Protein AF-A0AAN0LW61-F1 (afdb_monomer)

pLDDT: mean 82.2, std 14.5, range [37.75, 96.75]

Sequence (101 aa):
MLKGKDRTGIIAPTLLGLMGVEHRDIINDYQQSYINIKDRFQTMDPELNHRYMNLMKSEPEAIEQFPHAIHDRYGSFVSYLSTVGVDVTVQDQIVKKFTSK

Radius of gyration: 15.9 Å; Cα contacts (8 Å, |Δi|>4): 54; chains: 1; bounding box: 41×30×38 Å

Structure (mmCIF, N/CA/C/O backbone):
data_AF-A0AAN0LW61-F1
#
_entry.id   AF-A0AAN0LW61-F1
#
loop_
_atom_site.group_PDB
_atom_site.id
_atom_site.type_symbol
_atom_site.label_atom_id
_atom_site.label_alt_id
_atom_site.label_comp_id
_atom_site.label_asym_id
_atom_site.label_entity_id
_atom_site.label_seq_id
_atom_site.pdbx_PDB_ins_code
_atom_site.Cartn_x
_atom_site.Cartn_y
_atom_site.Cartn_z
_atom_site.occupancy
_atom_site.B_iso_or_equiv
_atom_site.auth_seq_id
_atom_site.auth_comp_id
_atom_site.auth_asym_id
_atom_site.auth_atom_id
_atom_site.pdbx_PDB_model_num
ATOM 1 N N . MET A 1 1 ? 13.391 -16.363 -10.976 1.00 41.16 1 MET A N 1
ATOM 2 C CA . MET A 1 1 ? 12.368 -15.539 -10.295 1.00 41.16 1 MET A CA 1
ATOM 3 C C . MET A 1 1 ? 12.930 -15.062 -8.964 1.00 41.16 1 MET A C 1
ATOM 5 O O . MET A 1 1 ? 13.215 -15.895 -8.111 1.00 41.16 1 MET A O 1
ATOM 9 N N . LEU A 1 2 ? 13.149 -13.756 -8.788 1.00 37.75 2 LEU A N 1
ATOM 10 C CA . LEU A 1 2 ? 13.518 -13.192 -7.485 1.00 37.75 2 LEU A CA 1
ATOM 11 C C . LEU A 1 2 ? 12.327 -13.379 -6.527 1.00 37.75 2 LEU A C 1
ATOM 13 O O . LEU A 1 2 ? 11.323 -12.677 -6.633 1.00 37.75 2 LEU A O 1
ATOM 17 N N . LYS A 1 3 ? 12.421 -14.376 -5.633 1.00 40.25 3 LYS A N 1
ATOM 18 C CA . LYS A 1 3 ? 11.443 -14.717 -4.582 1.00 40.25 3 LYS A CA 1
ATOM 19 C C . LYS A 1 3 ? 11.277 -13.530 -3.616 1.00 40.25 3 LYS A C 1
ATOM 21 O O . LYS A 1 3 ? 11.837 -13.529 -2.532 1.00 40.25 3 LYS A O 1
ATOM 26 N N . GLY A 1 4 ? 10.508 -12.518 -3.993 1.00 44.41 4 GLY A N 1
ATOM 27 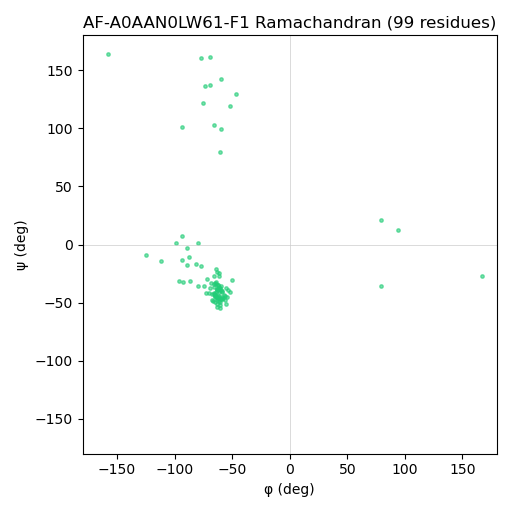C CA . GLY A 1 4 ? 10.277 -11.344 -3.145 1.00 44.41 4 GLY A CA 1
ATOM 28 C C . GLY A 1 4 ? 9.633 -10.172 -3.872 1.00 44.41 4 GLY A C 1
ATOM 29 O O . GLY A 1 4 ? 8.884 -9.433 -3.254 1.00 44.41 4 GLY A O 1
ATOM 30 N N . LYS A 1 5 ? 9.830 -10.036 -5.188 1.00 56.88 5 LYS A N 1
ATOM 31 C CA . LYS A 1 5 ? 9.389 -8.841 -5.922 1.00 56.88 5 LYS A CA 1
ATOM 32 C C . LYS A 1 5 ? 7.868 -8.637 -5.911 1.00 56.88 5 LYS A C 1
ATOM 34 O O . LYS A 1 5 ? 7.407 -7.588 -5.485 1.00 56.88 5 LYS A O 1
ATOM 39 N N . ASP A 1 6 ? 7.094 -9.661 -6.263 1.00 57.22 6 ASP A N 1
ATOM 40 C CA . ASP A 1 6 ? 5.631 -9.525 -6.374 1.00 57.22 6 ASP A CA 1
ATOM 41 C C . ASP A 1 6 ? 4.898 -9.634 -5.020 1.00 57.22 6 ASP A C 1
ATOM 43 O O . ASP A 1 6 ? 3.760 -9.205 -4.895 1.00 57.22 6 ASP A O 1
ATOM 47 N N . ARG A 1 7 ? 5.555 -10.161 -3.972 1.00 53.31 7 ARG A N 1
ATOM 48 C CA . ARG A 1 7 ? 4.978 -10.270 -2.611 1.00 53.31 7 ARG A CA 1
ATOM 49 C C . ARG A 1 7 ? 5.373 -9.113 -1.689 1.00 53.31 7 ARG A C 1
ATOM 51 O O . ARG A 1 7 ? 4.583 -8.730 -0.837 1.00 53.31 7 ARG A O 1
ATOM 58 N N . THR A 1 8 ? 6.565 -8.542 -1.866 1.00 58.91 8 THR A N 1
ATOM 59 C CA . THR A 1 8 ? 7.020 -7.348 -1.132 1.00 58.91 8 THR A CA 1
ATOM 60 C C . THR A 1 8 ? 6.573 -6.064 -1.835 1.00 58.91 8 THR A C 1
ATOM 62 O O . THR A 1 8 ? 6.273 -5.078 -1.167 1.00 58.91 8 THR A O 1
ATOM 65 N N . GLY A 1 9 ? 6.456 -6.076 -3.169 1.00 68.56 9 GLY A N 1
ATOM 66 C CA . GLY A 1 9 ? 6.062 -4.910 -3.967 1.00 68.56 9 GLY A CA 1
ATOM 67 C C . GLY A 1 9 ? 4.644 -4.398 -3.704 1.00 68.56 9 GLY A C 1
ATOM 68 O O . GLY A 1 9 ? 4.385 -3.229 -3.949 1.00 68.56 9 GLY A O 1
ATOM 69 N N . ILE A 1 10 ? 3.751 -5.229 -3.155 1.00 80.94 10 ILE A N 1
ATOM 70 C CA . ILE A 1 10 ? 2.379 -4.828 -2.804 1.00 80.94 10 ILE A CA 1
ATOM 71 C C . ILE A 1 10 ? 2.253 -4.230 -1.397 1.00 80.94 10 ILE A C 1
ATOM 73 O O . ILE A 1 10 ? 1.208 -3.673 -1.068 1.00 80.94 10 ILE A O 1
ATOM 77 N N . ILE A 1 11 ? 3.293 -4.318 -0.556 1.00 87.38 11 ILE A N 1
ATOM 78 C CA . ILE A 1 11 ? 3.223 -3.840 0.834 1.00 87.38 11 ILE A CA 1
ATOM 79 C C . ILE A 1 11 ? 3.072 -2.317 0.869 1.00 87.38 11 ILE A C 1
ATOM 81 O O . ILE A 1 11 ? 2.173 -1.817 1.535 1.00 87.38 11 ILE A O 1
ATOM 85 N N . ALA A 1 12 ? 3.906 -1.584 0.125 1.00 87.69 12 ALA A N 1
ATOM 86 C CA . ALA A 1 12 ? 3.807 -0.125 0.047 1.00 87.69 12 ALA A CA 1
ATOM 87 C C . ALA A 1 12 ? 2.442 0.339 -0.516 1.00 87.69 12 ALA A C 1
ATOM 89 O O . ALA A 1 12 ? 1.768 1.103 0.174 1.00 87.69 12 ALA A O 1
ATOM 90 N N . PRO A 1 13 ? 1.952 -0.195 -1.654 1.00 89.50 13 PRO A N 1
ATOM 91 C CA . PRO A 1 13 ? 0.587 0.039 -2.132 1.00 89.50 13 PRO A CA 1
ATOM 92 C C . PRO A 1 13 ? -0.505 -0.248 -1.098 1.00 89.50 13 PRO A C 1
ATOM 94 O O . PRO A 1 13 ? -1.450 0.523 -0.972 1.00 89.50 13 PRO A O 1
ATOM 97 N N . THR A 1 14 ? -0.368 -1.330 -0.327 1.00 92.44 14 THR A N 1
ATOM 98 C CA . THR A 1 14 ? -1.331 -1.696 0.724 1.00 92.44 14 THR A CA 1
ATOM 99 C C . THR A 1 14 ? -1.348 -0.667 1.851 1.00 92.44 14 THR A C 1
ATOM 101 O O . THR A 1 14 ? -2.419 -0.296 2.322 1.00 92.44 14 THR A O 1
ATOM 104 N N . LEU A 1 15 ? -0.178 -0.179 2.274 1.00 93.12 15 LEU A N 1
ATOM 105 C CA . LEU A 1 15 ? -0.073 0.861 3.300 1.00 93.12 15 LEU A CA 1
ATOM 106 C C . LEU A 1 15 ? -0.628 2.202 2.806 1.00 93.12 15 LEU A C 1
ATOM 108 O O . LEU A 1 15 ? -1.358 2.860 3.541 1.00 93.12 15 LEU A O 1
ATOM 112 N N . LEU A 1 16 ? -0.328 2.593 1.564 1.00 93.12 16 LEU A N 1
ATOM 113 C CA . LEU A 1 16 ? -0.880 3.802 0.947 1.00 93.12 16 LEU A CA 1
ATOM 114 C C . LEU A 1 16 ? -2.409 3.724 0.839 1.00 93.12 16 LEU A C 1
ATOM 116 O O . LEU A 1 16 ? -3.104 4.652 1.248 1.00 93.12 16 LEU A O 1
ATOM 120 N N . GLY A 1 17 ? -2.936 2.589 0.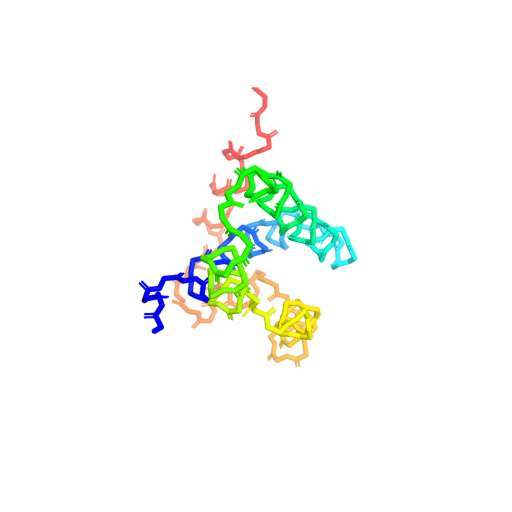376 1.00 93.69 17 GLY A N 1
ATOM 121 C CA . GLY A 1 17 ? -4.375 2.343 0.317 1.00 93.69 17 GLY A CA 1
ATOM 122 C C . GLY A 1 17 ? -5.038 2.361 1.696 1.00 93.69 17 GLY A C 1
ATOM 123 O O . GLY A 1 17 ? -6.133 2.898 1.843 1.00 93.69 17 GLY A O 1
ATOM 124 N N . LEU A 1 18 ? -4.360 1.852 2.731 1.00 94.81 18 LEU A N 1
ATOM 125 C CA . LEU A 1 18 ? -4.829 1.942 4.117 1.00 94.81 18 LEU A CA 1
ATOM 126 C C . LEU A 1 18 ? -4.901 3.394 4.623 1.00 94.81 18 LEU A C 1
ATOM 128 O O . LEU A 1 18 ? -5.791 3.730 5.398 1.00 94.81 18 LEU A O 1
ATOM 132 N N . MET A 1 19 ? -3.995 4.262 4.172 1.00 94.31 19 MET A N 1
ATOM 133 C CA . MET A 1 19 ? -4.004 5.696 4.491 1.00 94.31 19 MET A CA 1
ATOM 134 C C . MET A 1 19 ? -5.007 6.503 3.647 1.00 94.31 19 MET A C 1
ATOM 136 O O . MET A 1 19 ? -5.090 7.718 3.811 1.00 94.31 19 MET A O 1
ATOM 140 N N . GLY A 1 20 ? -5.768 5.854 2.760 1.00 92.12 20 GLY A N 1
ATOM 141 C CA . GLY A 1 20 ? -6.762 6.508 1.907 1.00 92.12 20 GLY A CA 1
ATOM 142 C C . GLY A 1 20 ? -6.174 7.222 0.689 1.00 92.12 20 GLY A C 1
ATOM 143 O O . GLY A 1 20 ? -6.811 8.123 0.152 1.00 92.12 20 GLY A O 1
ATOM 144 N N . VAL A 1 21 ? -4.965 6.854 0.257 1.00 94.12 21 VAL A N 1
ATOM 145 C CA . VAL A 1 21 ? -4.365 7.394 -0.970 1.00 94.12 21 VAL A CA 1
ATOM 146 C C . VAL A 1 21 ? -5.126 6.877 -2.194 1.00 94.12 21 VAL A C 1
ATOM 148 O O . VAL A 1 21 ? -5.464 5.696 -2.280 1.00 94.12 21 VAL A O 1
ATOM 151 N N . GLU A 1 22 ? -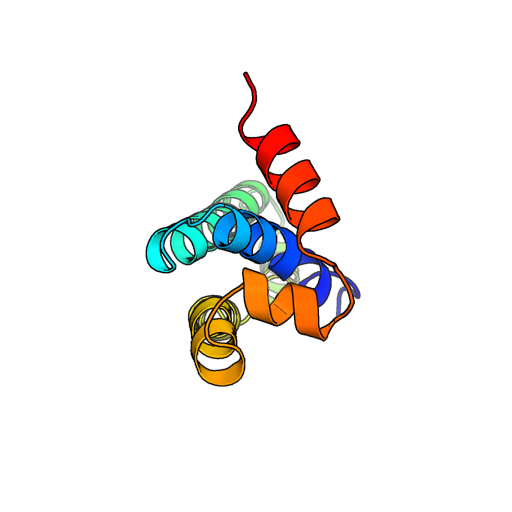5.370 7.765 -3.157 1.00 92.75 22 GLU A N 1
ATOM 152 C CA . GLU A 1 22 ? -6.056 7.451 -4.412 1.00 92.75 22 GLU A CA 1
ATOM 153 C C . GLU A 1 22 ? -5.315 6.372 -5.216 1.00 92.75 22 GLU A C 1
ATOM 155 O O . GLU A 1 22 ? -4.085 6.372 -5.321 1.00 92.75 22 GLU A O 1
ATOM 160 N N . HIS A 1 23 ? -6.062 5.473 -5.867 1.00 91.00 23 HIS A N 1
ATOM 161 C CA . HIS A 1 23 ? -5.479 4.363 -6.636 1.00 91.00 23 HIS A CA 1
ATOM 162 C C . HIS A 1 23 ? -4.485 4.844 -7.700 1.00 91.00 23 HIS A C 1
ATOM 164 O O . HIS A 1 23 ? -3.450 4.216 -7.915 1.00 91.00 23 HIS A O 1
ATOM 170 N N . ARG A 1 24 ? -4.779 5.978 -8.349 1.00 90.88 24 ARG A N 1
ATOM 171 C CA . ARG A 1 24 ? -3.908 6.565 -9.376 1.00 90.88 24 ARG A CA 1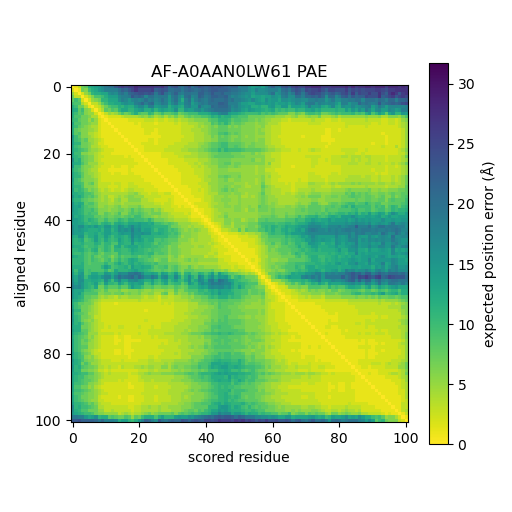
ATOM 172 C C . ARG A 1 24 ? -2.554 6.989 -8.810 1.00 90.88 24 ARG A C 1
ATOM 174 O O . ARG A 1 24 ? -1.540 6.781 -9.472 1.00 90.88 24 ARG A O 1
ATOM 181 N N . ASP A 1 25 ? -2.534 7.529 -7.596 1.00 91.62 25 ASP A N 1
ATOM 182 C CA . ASP A 1 25 ? -1.304 7.978 -6.943 1.00 91.62 25 ASP A CA 1
ATOM 183 C C . ASP A 1 25 ? -0.471 6.790 -6.455 1.00 91.62 25 ASP A C 1
ATOM 185 O O . ASP A 1 25 ? 0.750 6.801 -6.596 1.00 91.62 25 ASP A O 1
ATOM 189 N N . ILE A 1 26 ? -1.124 5.721 -5.985 1.00 90.19 26 ILE A N 1
ATOM 190 C CA . ILE A 1 26 ? -0.470 4.445 -5.650 1.00 90.19 26 ILE A CA 1
ATOM 191 C C . ILE A 1 26 ? 0.223 3.842 -6.879 1.00 90.19 26 ILE A C 1
ATOM 193 O O . ILE A 1 26 ? 1.375 3.410 -6.804 1.00 90.19 26 ILE A O 1
ATOM 197 N N . ILE A 1 27 ? -0.474 3.811 -8.019 1.00 88.06 27 ILE A N 1
ATOM 198 C CA . ILE A 1 27 ? 0.072 3.300 -9.282 1.00 88.06 27 ILE A CA 1
ATOM 199 C C . ILE A 1 27 ? 1.260 4.157 -9.725 1.00 88.06 27 ILE A C 1
ATOM 201 O O . ILE A 1 27 ? 2.312 3.617 -10.074 1.00 88.06 27 ILE A O 1
ATOM 205 N N . ASN A 1 28 ? 1.120 5.483 -9.673 1.00 88.12 28 ASN A N 1
ATOM 206 C CA . ASN A 1 28 ? 2.188 6.401 -10.050 1.00 88.12 28 ASN A CA 1
ATOM 207 C C . ASN A 1 28 ? 3.433 6.235 -9.158 1.00 88.12 28 ASN A C 1
ATOM 209 O O . ASN A 1 28 ? 4.538 6.144 -9.687 1.00 88.12 28 ASN A O 1
ATOM 213 N N . ASP A 1 29 ? 3.281 6.125 -7.835 1.00 85.56 29 ASP A N 1
ATOM 214 C CA . ASP A 1 29 ? 4.397 5.901 -6.899 1.00 85.56 29 ASP A CA 1
ATOM 215 C C . ASP A 1 29 ? 5.188 4.622 -7.232 1.00 85.56 29 ASP A C 1
ATOM 217 O O . ASP A 1 29 ? 6.426 4.617 -7.315 1.00 85.56 29 ASP A O 1
ATOM 221 N N . TYR A 1 30 ? 4.473 3.540 -7.540 1.00 82.38 30 TYR A N 1
ATOM 222 C CA . TYR A 1 30 ? 5.102 2.293 -7.957 1.00 82.38 30 TYR A CA 1
ATOM 223 C C . TYR A 1 30 ? 5.818 2.424 -9.311 1.00 82.38 30 TYR A C 1
ATOM 225 O O . TYR A 1 30 ? 6.946 1.944 -9.471 1.00 82.38 30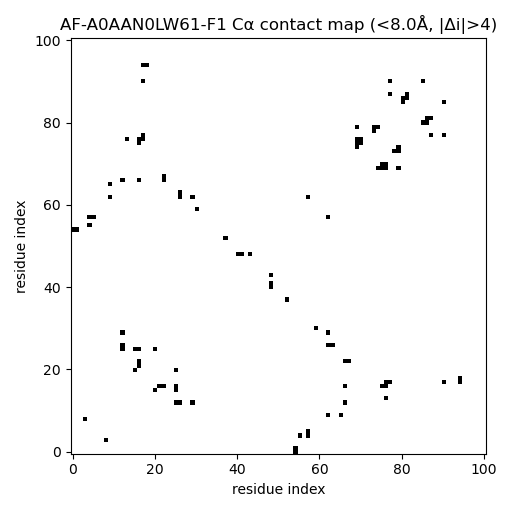 TYR A O 1
ATOM 233 N N . GLN A 1 31 ? 5.200 3.094 -10.289 1.00 80.75 31 GLN A N 1
ATOM 234 C CA . GLN A 1 31 ? 5.809 3.341 -11.600 1.00 80.75 31 GLN A CA 1
ATOM 235 C C . GLN A 1 31 ? 7.088 4.187 -11.480 1.00 80.75 31 GLN A C 1
ATOM 237 O O . GLN A 1 31 ? 8.096 3.866 -12.116 1.00 80.75 31 GLN A O 1
ATOM 242 N N . GLN A 1 32 ? 7.101 5.209 -10.618 1.00 82.50 32 GLN A N 1
ATOM 243 C CA . GLN A 1 32 ? 8.301 6.008 -10.346 1.00 82.50 32 GLN A CA 1
ATOM 244 C C . GLN A 1 32 ? 9.414 5.172 -9.711 1.00 82.50 32 GLN A C 1
ATOM 246 O O . GLN A 1 32 ? 10.580 5.300 -10.089 1.00 82.50 32 GLN A O 1
ATOM 251 N N . SER A 1 33 ? 9.073 4.260 -8.799 1.00 77.56 33 SER A N 1
ATOM 252 C CA . SER A 1 33 ? 10.045 3.319 -8.233 1.00 77.56 33 SER A CA 1
ATOM 253 C C . SER A 1 33 ? 10.704 2.457 -9.318 1.00 77.56 33 SER A C 1
ATOM 255 O O . SER A 1 33 ? 11.920 2.266 -9.293 1.00 77.56 33 SER A O 1
ATOM 257 N N . TYR A 1 34 ? 9.944 1.997 -10.318 1.00 75.06 34 TYR A N 1
ATOM 258 C CA . TYR A 1 34 ? 10.490 1.259 -11.462 1.00 75.06 34 TYR A CA 1
ATOM 259 C C . TYR A 1 34 ? 11.421 2.114 -12.336 1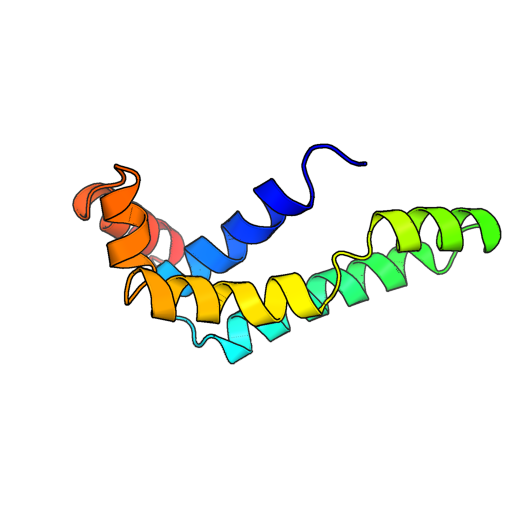.00 75.06 34 TYR A C 1
ATOM 261 O O . TYR A 1 34 ? 12.507 1.654 -12.696 1.00 75.06 34 TYR A O 1
ATOM 269 N N . ILE A 1 35 ? 11.034 3.356 -12.648 1.00 77.50 35 ILE A N 1
ATOM 270 C CA . ILE A 1 35 ? 11.853 4.292 -13.438 1.00 77.50 35 ILE A CA 1
ATOM 271 C C . ILE A 1 35 ? 13.175 4.587 -12.720 1.00 77.50 35 ILE A C 1
ATOM 273 O O . ILE A 1 35 ? 14.243 4.417 -13.302 1.00 77.50 35 ILE A O 1
ATOM 277 N N . ASN A 1 36 ? 13.126 4.917 -11.429 1.00 78.12 36 ASN A N 1
ATOM 278 C CA . ASN A 1 36 ? 14.318 5.213 -10.631 1.00 78.12 36 ASN A CA 1
ATOM 279 C C . ASN A 1 36 ? 15.298 4.033 -10.577 1.00 78.12 36 ASN A C 1
ATOM 281 O O . ASN A 1 36 ? 16.516 4.214 -10.614 1.00 78.12 36 ASN A O 1
ATOM 285 N N . ILE A 1 37 ? 14.774 2.811 -10.478 1.00 74.56 37 ILE A N 1
ATOM 286 C CA . ILE A 1 37 ? 15.581 1.592 -10.507 1.00 74.56 37 ILE A CA 1
ATOM 287 C C . ILE A 1 37 ? 16.202 1.404 -11.893 1.00 74.56 37 ILE A C 1
ATOM 289 O O . ILE A 1 37 ? 17.406 1.170 -11.985 1.00 74.56 37 ILE A O 1
ATOM 293 N N . LYS A 1 38 ? 15.412 1.546 -12.964 1.00 73.19 38 LYS A N 1
ATOM 294 C CA . LYS A 1 38 ? 15.891 1.463 -14.350 1.00 73.19 38 LYS A CA 1
ATOM 295 C C . LYS A 1 38 ? 17.039 2.440 -14.603 1.00 73.19 38 LYS A C 1
ATOM 297 O O . LYS A 1 38 ? 18.051 2.049 -15.182 1.00 73.19 38 LYS A O 1
ATOM 302 N N . ASP A 1 39 ? 16.904 3.677 -14.137 1.00 79.38 39 ASP A N 1
ATOM 303 C CA . ASP A 1 39 ? 17.892 4.734 -14.353 1.00 79.38 39 ASP A CA 1
ATOM 304 C C . ASP A 1 39 ? 19.220 4.445 -13.645 1.00 79.38 39 ASP A C 1
ATOM 306 O O . ASP A 1 39 ? 20.288 4.649 -14.221 1.00 79.38 39 ASP A O 1
ATOM 310 N N . ARG A 1 40 ? 19.179 3.845 -12.448 1.00 75.69 40 ARG A N 1
ATOM 311 C CA . ARG A 1 40 ? 20.388 3.393 -11.733 1.00 75.69 40 ARG A CA 1
ATOM 312 C C . ARG A 1 40 ? 21.168 2.305 -12.468 1.00 75.69 40 ARG A C 1
ATOM 314 O O . ARG A 1 40 ? 22.360 2.151 -12.221 1.00 75.69 40 ARG A O 1
ATOM 321 N N . PHE A 1 41 ? 20.513 1.558 -13.349 1.00 74.19 41 PHE A N 1
ATOM 322 C CA . PHE A 1 41 ? 21.125 0.467 -14.104 1.00 74.19 41 PHE A CA 1
ATOM 323 C C . PHE A 1 41 ? 21.533 0.859 -15.528 1.00 74.19 41 PHE A C 1
ATOM 325 O O . PHE A 1 41 ? 22.098 0.035 -16.244 1.00 74.19 41 PHE A O 1
ATOM 332 N N . GLN A 1 42 ? 21.327 2.114 -15.944 1.00 73.25 42 GLN A N 1
ATOM 333 C CA . GLN A 1 42 ? 21.711 2.590 -17.281 1.00 73.25 42 GLN A CA 1
ATOM 334 C C . GLN A 1 42 ? 23.221 2.514 -17.554 1.00 73.25 42 GLN A C 1
ATOM 336 O O . GLN A 1 42 ? 23.623 2.425 -18.710 1.00 73.25 42 GLN A O 1
ATOM 341 N N . THR A 1 43 ? 24.054 2.529 -16.510 1.00 79.19 43 THR A N 1
ATOM 342 C CA . THR A 1 43 ? 25.521 2.447 -16.618 1.00 79.19 43 THR A CA 1
ATOM 343 C C . THR A 1 43 ? 26.062 1.014 -16.597 1.00 79.19 43 THR A C 1
ATOM 345 O O . THR A 1 43 ? 27.270 0.822 -16.728 1.00 79.19 43 THR A O 1
ATOM 348 N N . MET A 1 44 ? 25.201 0.002 -16.425 1.00 78.56 44 MET A N 1
ATOM 349 C CA . MET A 1 44 ? 25.599 -1.405 -16.512 1.00 78.56 44 MET A CA 1
ATOM 350 C C . MET A 1 44 ? 25.772 -1.860 -17.961 1.00 78.56 44 MET A C 1
ATOM 352 O O . MET A 1 44 ? 25.216 -1.276 -18.890 1.00 78.56 44 MET A O 1
ATOM 356 N N . ASP A 1 45 ? 26.503 -2.965 -18.125 1.00 86.62 45 ASP A N 1
ATOM 357 C CA . ASP A 1 45 ? 26.568 -3.703 -19.384 1.00 86.62 45 ASP A CA 1
ATOM 358 C C . ASP A 1 45 ? 25.152 -3.914 -19.979 1.00 86.62 45 ASP A C 1
ATOM 360 O O . ASP A 1 45 ? 24.260 -4.363 -19.249 1.00 86.62 45 ASP A O 1
ATOM 364 N N . PRO A 1 46 ? 24.913 -3.593 -21.267 1.00 82.62 46 PRO A N 1
ATOM 365 C CA . PRO A 1 46 ? 23.578 -3.631 -21.865 1.00 82.62 46 PRO A CA 1
ATOM 366 C C . PRO A 1 46 ? 22.900 -5.005 -21.832 1.00 82.62 46 PRO A C 1
ATOM 368 O O . PRO A 1 46 ? 21.682 -5.080 -21.655 1.00 82.62 46 PRO A O 1
ATOM 371 N N . GLU A 1 47 ? 23.657 -6.093 -21.985 1.00 82.31 47 GLU A N 1
ATOM 372 C CA . GLU A 1 47 ? 23.115 -7.455 -21.985 1.00 82.31 47 GLU A CA 1
ATOM 373 C C . GLU A 1 47 ? 22.708 -7.868 -20.565 1.00 82.31 47 GLU A C 1
ATOM 375 O O . GLU A 1 47 ? 21.619 -8.410 -20.332 1.00 82.31 47 GLU A O 1
ATOM 380 N N . LEU A 1 48 ? 23.547 -7.526 -19.588 1.00 79.12 48 LEU A N 1
ATOM 381 C CA . LEU A 1 48 ? 23.261 -7.731 -18.177 1.00 79.12 48 LEU A CA 1
ATOM 382 C C . LEU A 1 48 ? 22.070 -6.874 -17.718 1.00 79.12 48 LEU A C 1
ATOM 384 O O . LEU A 1 48 ? 21.167 -7.389 -17.055 1.00 79.12 48 LEU A O 1
ATOM 388 N N . ASN A 1 49 ? 22.019 -5.605 -18.126 1.00 80.31 49 ASN A N 1
ATOM 389 C CA . ASN A 1 49 ? 20.908 -4.690 -17.869 1.00 80.31 49 ASN A CA 1
ATOM 390 C C . ASN A 1 49 ? 19.600 -5.241 -18.458 1.00 80.31 49 ASN A C 1
ATOM 392 O O . ASN A 1 49 ? 18.601 -5.339 -17.751 1.00 80.31 49 ASN A O 1
ATOM 396 N N . HIS A 1 50 ? 19.607 -5.718 -19.707 1.00 77.81 50 HIS A N 1
ATOM 397 C CA . HIS A 1 50 ? 18.428 -6.327 -20.326 1.00 77.81 50 HIS A CA 1
ATOM 398 C C . HIS A 1 50 ? 17.919 -7.549 -19.542 1.00 77.81 50 HIS A C 1
ATOM 400 O O . HIS A 1 50 ? 16.721 -7.660 -19.266 1.00 77.81 50 HIS A O 1
ATOM 406 N N . ARG A 1 51 ? 18.816 -8.448 -19.110 1.00 76.12 51 ARG A N 1
ATOM 407 C CA . ARG A 1 51 ? 18.438 -9.611 -18.285 1.00 76.12 51 ARG A CA 1
ATOM 408 C C . ARG A 1 51 ? 17.878 -9.199 -16.923 1.00 76.12 51 ARG A C 1
ATOM 410 O O . ARG A 1 51 ? 16.856 -9.748 -16.509 1.00 76.12 51 ARG A O 1
ATOM 417 N N . TYR A 1 52 ? 18.495 -8.237 -16.237 1.00 74.88 52 TYR A N 1
ATOM 418 C CA . TYR A 1 52 ? 17.990 -7.730 -14.957 1.00 74.88 52 TYR A CA 1
ATOM 419 C C . TYR A 1 52 ? 16.646 -7.022 -15.112 1.00 74.88 52 TYR A C 1
ATOM 421 O O . TYR A 1 52 ? 15.721 -7.315 -14.359 1.00 74.88 52 TYR A O 1
ATOM 429 N N . MET A 1 53 ? 16.489 -6.164 -16.116 1.00 72.75 53 MET A N 1
ATOM 430 C CA . MET A 1 53 ? 15.238 -5.453 -16.372 1.00 72.75 53 MET A CA 1
ATOM 431 C C . MET A 1 53 ? 14.100 -6.395 -16.762 1.00 72.75 53 MET A C 1
ATOM 433 O O . MET A 1 53 ? 12.973 -6.160 -16.340 1.00 72.75 53 MET A O 1
ATOM 437 N N . ASN A 1 54 ? 14.365 -7.499 -17.465 1.00 72.44 54 ASN A N 1
ATOM 438 C CA . ASN A 1 54 ? 13.356 -8.538 -17.710 1.00 72.44 54 ASN A CA 1
ATOM 439 C C . ASN A 1 54 ? 12.973 -9.301 -16.431 1.00 72.44 54 ASN A C 1
ATOM 441 O O . ASN A 1 54 ? 11.816 -9.668 -16.260 1.00 72.44 54 ASN A O 1
ATOM 445 N N . LEU A 1 55 ? 13.906 -9.504 -15.494 1.00 68.38 55 LEU A N 1
ATOM 446 C CA . LEU A 1 55 ? 13.591 -10.047 -14.164 1.00 68.38 55 LEU A CA 1
ATOM 447 C C . LEU A 1 55 ? 12.835 -9.027 -13.289 1.00 68.38 55 LEU A C 1
ATOM 449 O O . LEU A 1 55 ? 12.052 -9.408 -12.411 1.00 68.38 55 LEU A O 1
ATOM 453 N N . MET A 1 56 ? 13.074 -7.730 -13.506 1.00 64.44 56 MET A N 1
ATOM 454 C CA . MET A 1 56 ? 12.495 -6.615 -12.751 1.00 64.44 56 MET A CA 1
ATOM 455 C C . MET A 1 56 ? 11.225 -6.024 -13.361 1.00 64.44 56 MET A C 1
ATOM 457 O O . MET A 1 56 ? 10.472 -5.407 -12.613 1.00 64.44 56 MET A O 1
ATOM 461 N N . LYS A 1 57 ? 10.876 -6.327 -14.612 1.00 59.88 57 LYS A N 1
ATOM 462 C CA . LYS A 1 57 ? 9.515 -6.176 -15.136 1.00 59.88 57 LYS A CA 1
ATOM 463 C C . LYS A 1 57 ? 8.583 -7.043 -14.295 1.00 59.88 57 LYS A C 1
ATOM 465 O O . LYS A 1 57 ? 8.607 -8.265 -14.367 1.00 59.88 57 LYS A O 1
ATOM 470 N N . SER A 1 58 ? 7.885 -6.442 -13.338 1.00 56.59 58 SER A N 1
ATOM 471 C CA . SER A 1 58 ? 6.529 -6.910 -13.066 1.00 56.59 58 SER A CA 1
ATOM 472 C C . SER A 1 58 ? 5.748 -6.375 -14.250 1.00 56.59 58 SER A C 1
ATOM 474 O O . SER A 1 58 ? 6.031 -5.249 -14.669 1.00 56.59 58 SER A O 1
ATOM 476 N N . GLU A 1 59 ? 4.872 -7.177 -14.848 1.00 61.62 59 GLU A N 1
ATOM 477 C CA . GLU A 1 59 ? 3.995 -6.642 -15.887 1.00 61.62 59 GLU A CA 1
ATOM 478 C C . GLU A 1 59 ? 3.327 -5.392 -15.292 1.00 61.62 59 GLU A C 1
ATOM 480 O O . GLU A 1 59 ? 2.730 -5.510 -14.219 1.00 61.62 59 GLU A O 1
ATOM 485 N N . PRO A 1 60 ? 3.509 -4.189 -15.872 1.00 61.84 60 PRO A N 1
ATOM 486 C CA . PRO A 1 60 ? 2.923 -2.948 -15.349 1.00 61.84 60 PRO A CA 1
ATOM 487 C C . PRO A 1 60 ? 1.419 -3.096 -15.080 1.00 61.84 60 PRO A C 1
ATOM 489 O O . PRO A 1 60 ? 0.882 -2.570 -14.111 1.00 61.84 60 PRO A O 1
ATOM 492 N N . GLU A 1 61 ? 0.785 -3.953 -15.872 1.00 65.50 61 GLU A N 1
ATOM 493 C CA . GLU A 1 61 ? -0.589 -4.417 -15.744 1.00 65.50 61 GLU A CA 1
ATOM 494 C C . GLU A 1 61 ? -0.909 -4.995 -14.354 1.00 65.50 61 GLU A C 1
ATOM 496 O O . GLU A 1 61 ? -1.982 -4.746 -13.813 1.00 65.50 61 GLU A O 1
ATOM 501 N N . ALA A 1 62 ? 0.011 -5.737 -13.733 1.00 70.69 62 ALA A N 1
ATOM 502 C CA . ALA A 1 62 ? -0.224 -6.397 -12.452 1.00 70.69 62 ALA A CA 1
ATOM 503 C C . ALA A 1 62 ? -0.345 -5.404 -11.288 1.00 70.69 62 ALA A C 1
ATOM 505 O O . ALA A 1 62 ? -1.162 -5.616 -10.391 1.00 70.69 62 ALA A O 1
ATOM 506 N N . ILE A 1 63 ? 0.445 -4.322 -11.287 1.00 74.25 63 ILE A N 1
ATOM 507 C CA . ILE A 1 63 ? 0.318 -3.292 -10.249 1.00 74.25 63 ILE A CA 1
ATOM 508 C C . ILE A 1 63 ? -0.843 -2.344 -10.539 1.00 74.25 63 ILE A C 1
ATOM 510 O O . ILE A 1 63 ? -1.535 -1.946 -9.607 1.00 74.25 63 ILE A O 1
ATOM 514 N N . GLU A 1 64 ? -1.102 -2.034 -11.810 1.00 81.06 64 GLU A N 1
ATOM 515 C CA . GLU A 1 64 ? -2.262 -1.234 -12.209 1.00 81.06 64 GLU A CA 1
ATOM 516 C C . GLU A 1 64 ? -3.561 -1.908 -11.767 1.00 81.06 64 GLU A C 1
ATOM 518 O O . GLU A 1 64 ? -4.445 -1.259 -11.216 1.00 81.06 64 GLU A O 1
ATOM 523 N N . GLN A 1 65 ? -3.644 -3.229 -11.911 1.00 86.12 65 GLN A N 1
ATOM 524 C CA . GLN A 1 65 ? -4.811 -4.000 -11.498 1.00 86.12 65 GLN A CA 1
ATOM 525 C C . GLN A 1 65 ? -4.898 -4.225 -9.986 1.00 86.12 65 GLN A C 1
ATOM 527 O O . GLN A 1 65 ? -5.977 -4.551 -9.500 1.00 86.12 65 GLN A O 1
ATOM 532 N N . PHE A 1 66 ? -3.816 -4.067 -9.218 1.00 87.88 66 PHE A N 1
ATOM 533 C CA . PHE A 1 66 ? -3.809 -4.456 -7.806 1.00 87.88 66 PHE A CA 1
ATOM 534 C C . PHE A 1 66 ? -4.801 -3.652 -6.939 1.00 87.88 66 PHE A C 1
ATOM 536 O O . PHE A 1 66 ? -5.644 -4.285 -6.296 1.00 87.88 66 PHE A O 1
ATOM 543 N N . PRO A 1 67 ? -4.792 -2.301 -6.927 1.00 90.81 67 PRO A N 1
ATOM 544 C CA . PRO A 1 67 ? -5.777 -1.529 -6.167 1.00 90.81 67 PRO A CA 1
ATOM 545 C C . PRO A 1 67 ? -7.217 -1.792 -6.626 1.00 90.81 67 PRO A C 1
ATOM 547 O O . PRO A 1 67 ? -8.121 -1.895 -5.797 1.00 90.81 67 PRO A O 1
ATOM 550 N N . HIS A 1 68 ? -7.425 -1.973 -7.936 1.00 91.62 68 HIS A N 1
ATOM 551 C CA . HIS A 1 68 ? -8.732 -2.323 -8.496 1.00 91.62 68 HIS A CA 1
ATOM 552 C C . HIS A 1 68 ? -9.214 -3.690 -8.003 1.00 91.62 68 HIS A C 1
ATOM 554 O O . HIS A 1 68 ? -10.318 -3.794 -7.485 1.00 91.62 68 HIS A O 1
ATOM 560 N N . ALA A 1 69 ? -8.364 -4.716 -8.044 1.00 91.81 69 ALA A N 1
ATOM 561 C CA . ALA A 1 69 ? -8.698 -6.055 -7.572 1.00 91.81 69 ALA A CA 1
ATOM 562 C C . ALA A 1 69 ? -9.011 -6.093 -6.066 1.00 91.81 69 ALA A C 1
ATOM 564 O O . ALA A 1 69 ? -9.880 -6.856 -5.637 1.00 91.81 69 ALA A O 1
ATOM 565 N N . ILE A 1 70 ? -8.327 -5.275 -5.256 1.00 94.38 70 ILE A N 1
ATOM 566 C CA . ILE A 1 70 ? -8.638 -5.129 -3.827 1.00 94.38 70 ILE A CA 1
ATOM 567 C C . ILE A 1 70 ? -10.025 -4.518 -3.641 1.00 94.38 70 ILE A C 1
ATOM 569 O O . ILE A 1 70 ? -10.838 -5.067 -2.895 1.00 94.38 70 ILE A O 1
ATOM 573 N N . HIS A 1 71 ? -10.310 -3.416 -4.330 1.00 93.88 71 HIS A N 1
ATOM 574 C CA . HIS A 1 71 ? -11.608 -2.757 -4.252 1.00 93.88 71 HIS A CA 1
ATOM 575 C C . HIS A 1 71 ? -12.743 -3.662 -4.755 1.00 93.88 71 HIS A C 1
ATOM 577 O O . HIS A 1 71 ? -13.743 -3.826 -4.066 1.00 93.88 71 HIS A O 1
ATOM 583 N N . ASP A 1 72 ? -12.576 -4.330 -5.894 1.00 95.31 72 ASP A N 1
ATOM 584 C CA . ASP A 1 72 ? -13.620 -5.173 -6.486 1.00 95.31 72 ASP A CA 1
ATOM 585 C C . ASP A 1 72 ? -13.953 -6.396 -5.622 1.00 95.31 72 ASP A C 1
ATOM 587 O O . ASP A 1 72 ? -15.104 -6.830 -5.562 1.00 95.31 72 ASP A O 1
ATOM 591 N N . ARG A 1 73 ? -12.956 -6.964 -4.928 1.00 96.06 73 ARG A N 1
ATOM 592 C CA . ARG A 1 73 ? -13.134 -8.180 -4.120 1.00 96.06 73 ARG A CA 1
ATOM 593 C C . ARG A 1 73 ? -13.470 -7.912 -2.654 1.00 96.06 73 ARG A C 1
ATOM 595 O O . ARG A 1 73 ? -14.155 -8.729 -2.039 1.00 96.06 73 ARG A O 1
ATOM 602 N N . TYR A 1 74 ? -12.967 -6.821 -2.085 1.00 96.12 74 TYR A N 1
ATOM 603 C CA . TYR A 1 74 ? -13.061 -6.537 -0.649 1.00 96.12 74 TYR A CA 1
ATOM 604 C C . TYR A 1 74 ? -13.703 -5.181 -0.337 1.00 96.12 74 TYR A C 1
ATOM 606 O O . TYR A 1 74 ? -13.969 -4.898 0.827 1.00 96.12 74 TYR A O 1
ATOM 614 N N . GLY A 1 75 ? -13.942 -4.328 -1.332 1.00 95.25 75 GLY A N 1
ATOM 615 C CA . GLY A 1 75 ? -14.476 -2.970 -1.182 1.00 95.25 75 GLY A CA 1
ATOM 616 C C . GLY A 1 75 ? -13.432 -1.939 -0.752 1.00 95.25 75 GLY A C 1
ATOM 617 O O . GLY A 1 75 ? -13.464 -0.801 -1.204 1.00 95.25 75 GLY A O 1
ATOM 618 N N . SER A 1 76 ? -12.477 -2.314 0.101 1.00 95.00 76 SER A N 1
ATOM 619 C CA . SER A 1 76 ? -11.404 -1.416 0.541 1.00 95.00 76 SER A CA 1
ATOM 620 C C . SER A 1 76 ? -10.176 -2.173 1.046 1.00 95.00 76 SER A C 1
ATOM 622 O O . SER A 1 76 ? -10.253 -3.353 1.401 1.00 95.00 76 SER A O 1
ATOM 624 N N . PHE A 1 77 ? -9.047 -1.468 1.154 1.00 95.56 77 PHE A N 1
ATOM 625 C CA . PHE A 1 77 ? -7.847 -1.984 1.819 1.00 95.56 77 PHE A CA 1
ATOM 626 C C . PHE A 1 77 ? -8.080 -2.280 3.307 1.00 95.56 77 PHE A C 1
ATOM 628 O O . PHE A 1 77 ? -7.552 -3.270 3.810 1.00 95.56 77 PHE A O 1
ATOM 635 N N . VAL A 1 78 ? -8.915 -1.485 3.988 1.00 96.38 78 VAL A N 1
ATOM 636 C CA . VAL A 1 78 ? -9.315 -1.716 5.388 1.00 96.38 78 VAL A CA 1
ATOM 637 C C . VAL A 1 78 ? -10.022 -3.064 5.524 1.00 96.38 78 VAL A C 1
ATOM 639 O O . VAL A 1 78 ? -9.628 -3.913 6.326 1.00 96.38 78 VAL A O 1
ATOM 642 N N . SER A 1 79 ? -11.033 -3.288 4.681 1.00 96.38 79 SER A N 1
ATOM 643 C CA . SER A 1 79 ? -11.806 -4.529 4.642 1.00 96.38 79 SER A CA 1
ATOM 644 C C . SER A 1 79 ? -10.930 -5.725 4.274 1.00 96.38 79 SER A C 1
ATOM 646 O O . SER A 1 79 ? -10.994 -6.753 4.945 1.00 96.38 79 SER A O 1
ATOM 648 N N . TYR A 1 80 ? -10.062 -5.586 3.267 1.00 95.81 80 TYR A N 1
ATOM 649 C CA . TYR A 1 80 ? -9.089 -6.615 2.902 1.00 95.81 80 TYR A CA 1
ATOM 650 C C . TYR A 1 80 ? -8.207 -7.010 4.096 1.00 95.81 80 TYR A C 1
ATOM 652 O O . TYR A 1 80 ? -8.131 -8.192 4.435 1.00 95.81 80 TYR A O 1
ATOM 660 N N . LEU A 1 81 ? -7.603 -6.037 4.783 1.00 95.62 81 LEU A N 1
ATOM 661 C CA . LEU A 1 81 ? -6.741 -6.288 5.938 1.00 95.62 81 LEU A CA 1
ATOM 662 C C . LEU A 1 81 ? -7.489 -6.981 7.083 1.00 95.62 81 LEU A C 1
ATOM 664 O O . LEU A 1 81 ? -6.966 -7.931 7.668 1.00 95.62 81 LEU A O 1
ATOM 668 N N . SER A 1 82 ? -8.741 -6.597 7.335 1.00 96.38 82 SER A N 1
ATOM 669 C CA . SER A 1 82 ? -9.590 -7.297 8.302 1.00 96.38 82 SER A CA 1
ATOM 670 C C . SER A 1 82 ? -9.866 -8.750 7.899 1.00 96.38 82 SER A C 1
ATOM 672 O O . SER A 1 82 ? -9.821 -9.624 8.763 1.00 96.38 82 SER A O 1
ATOM 674 N N . THR A 1 83 ? -10.075 -9.052 6.609 1.00 95.62 83 THR A N 1
ATOM 675 C CA . THR A 1 83 ? -10.285 -10.447 6.160 1.00 95.62 83 THR A CA 1
ATOM 676 C C . THR A 1 83 ? -9.062 -11.346 6.334 1.00 95.62 83 THR A C 1
ATOM 678 O O . THR A 1 83 ? -9.221 -12.552 6.512 1.00 95.62 83 THR A O 1
ATOM 681 N N . VAL A 1 84 ? -7.850 -10.784 6.317 1.00 93.38 84 VAL A N 1
ATOM 682 C CA . VAL A 1 84 ? -6.599 -11.539 6.523 1.00 93.38 84 VAL A CA 1
ATOM 683 C C . VAL A 1 84 ? -6.124 -11.533 7.983 1.00 93.38 84 VAL A C 1
ATOM 685 O O . VAL A 1 84 ? -5.045 -12.044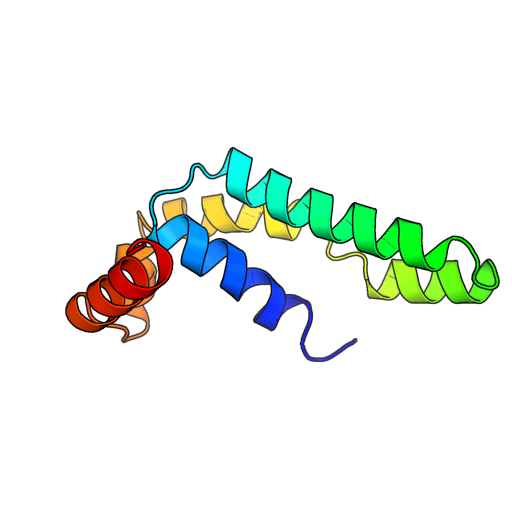 8.274 1.00 93.38 84 VAL A O 1
ATOM 688 N N . GLY A 1 85 ? -6.933 -10.999 8.906 1.00 95.00 85 GLY A N 1
ATOM 689 C CA . GLY A 1 85 ? -6.691 -11.059 10.351 1.00 95.00 85 GLY A CA 1
ATOM 690 C C . GLY A 1 85 ? -5.955 -9.857 10.946 1.00 95.00 85 GLY A C 1
ATOM 691 O O . GLY A 1 85 ? -5.514 -9.932 12.090 1.00 95.00 85 GLY A O 1
ATOM 692 N N . VAL A 1 86 ? -5.820 -8.753 10.207 1.00 95.50 86 VAL A N 1
ATOM 693 C CA . VAL A 1 86 ? -5.302 -7.486 10.743 1.00 95.50 86 VAL A CA 1
ATOM 694 C C . VAL A 1 86 ? -6.492 -6.637 11.178 1.00 95.50 86 VAL A C 1
ATOM 696 O O . VAL A 1 86 ? -7.185 -6.045 10.349 1.00 95.50 86 VAL A O 1
ATOM 699 N N . ASP A 1 87 ? -6.772 -6.603 12.478 1.00 95.38 87 ASP A N 1
ATOM 700 C CA . ASP A 1 87 ? -7.918 -5.869 13.012 1.00 95.38 87 ASP A CA 1
ATOM 701 C C . ASP A 1 87 ? -7.749 -4.343 12.908 1.00 95.38 87 ASP A C 1
ATOM 703 O O . ASP A 1 87 ? -6.646 -3.812 12.760 1.00 95.38 87 ASP A O 1
ATOM 707 N N . VAL A 1 88 ? -8.870 -3.627 13.002 1.00 94.69 88 VAL A N 1
ATOM 708 C CA . VAL A 1 88 ? -8.929 -2.167 12.837 1.00 94.69 88 VAL A CA 1
ATOM 709 C C . VAL A 1 88 ? -8.100 -1.395 13.870 1.00 94.69 88 VAL A C 1
ATOM 711 O O . VAL A 1 88 ? -7.587 -0.328 13.553 1.00 94.69 88 VAL A O 1
ATOM 714 N N . THR A 1 89 ? -7.880 -1.937 15.072 1.00 96.75 89 THR A N 1
ATOM 715 C CA . THR A 1 89 ? -7.048 -1.279 16.094 1.00 96.75 89 THR A CA 1
ATOM 716 C C . THR A 1 89 ? -5.582 -1.292 15.675 1.00 96.75 89 THR A C 1
ATOM 718 O O . THR A 1 89 ? -4.885 -0.284 15.813 1.00 96.75 89 THR A O 1
ATOM 721 N N . VAL A 1 90 ? -5.104 -2.415 15.130 1.00 96.50 90 VAL A N 1
ATOM 722 C CA . VAL A 1 90 ? -3.750 -2.513 14.564 1.00 96.50 90 VAL A CA 1
ATOM 723 C C . VAL A 1 90 ? -3.613 -1.607 13.342 1.00 96.50 90 VAL A C 1
ATOM 725 O O . VAL A 1 90 ? -2.616 -0.894 13.214 1.00 96.50 90 VAL A O 1
ATOM 728 N N . GLN A 1 91 ? -4.620 -1.584 12.469 1.00 96.44 91 GLN A N 1
ATOM 729 C CA . GLN A 1 91 ? -4.643 -0.697 11.304 1.00 96.44 91 GLN A CA 1
ATOM 730 C C . GLN A 1 91 ? -4.535 0.784 11.706 1.00 96.44 91 GLN A C 1
ATOM 732 O O . GLN A 1 91 ? -3.688 1.500 11.173 1.00 96.44 91 GLN A O 1
ATOM 737 N N . ASP A 1 92 ? -5.298 1.226 12.706 1.00 95.62 92 ASP A N 1
ATOM 738 C CA . ASP A 1 92 ? -5.244 2.598 13.222 1.00 95.62 92 ASP A CA 1
ATOM 739 C C . ASP A 1 92 ? -3.870 2.952 13.799 1.00 95.62 92 ASP A C 1
ATOM 741 O O . ASP A 1 92 ? -3.381 4.070 13.623 1.00 95.62 92 ASP A O 1
ATOM 745 N N . GLN A 1 93 ? -3.217 2.014 14.491 1.00 95.81 93 GLN A N 1
ATOM 746 C CA . GLN A 1 93 ? -1.856 2.217 14.998 1.00 95.81 93 GLN A CA 1
ATOM 747 C C . GLN A 1 93 ? -0.850 2.391 13.859 1.00 95.81 93 GLN A C 1
ATOM 749 O O . GLN A 1 93 ? 0.030 3.252 13.950 1.00 95.81 93 GLN A O 1
ATOM 754 N N . ILE A 1 94 ? -0.991 1.608 12.785 1.00 94.25 94 ILE A N 1
ATOM 755 C CA . ILE A 1 94 ? -0.175 1.749 11.576 1.00 94.25 94 ILE A CA 1
ATOM 756 C C . ILE A 1 94 ? -0.394 3.142 10.983 1.00 94.25 94 ILE A C 1
ATOM 758 O O . ILE A 1 94 ? 0.570 3.894 10.855 1.00 94.25 94 ILE A O 1
ATOM 762 N N . VAL A 1 95 ? -1.642 3.528 10.702 1.00 94.25 95 VAL A N 1
ATOM 763 C CA . VAL A 1 95 ? -1.964 4.838 10.111 1.00 94.25 95 VAL A CA 1
ATOM 764 C C . VAL A 1 95 ? -1.413 5.975 10.966 1.00 94.25 95 VAL A C 1
ATOM 766 O O . VAL A 1 95 ? -0.717 6.849 10.446 1.00 94.25 95 VAL A O 1
ATOM 769 N N . LYS A 1 96 ? -1.627 5.943 12.288 1.00 94.62 96 LYS A N 1
ATOM 770 C CA . LYS A 1 96 ? -1.074 6.948 13.208 1.00 94.62 96 LYS A CA 1
ATOM 771 C C . LYS A 1 96 ? 0.441 7.033 13.099 1.00 94.62 96 LYS A C 1
ATOM 773 O O . LYS A 1 96 ? 0.969 8.135 13.022 1.00 94.62 96 LYS A O 1
ATOM 778 N N . LYS A 1 97 ? 1.153 5.908 13.045 1.00 93.38 97 LYS A N 1
ATOM 779 C CA . LYS A 1 97 ? 2.621 5.904 12.975 1.00 93.38 97 LYS A CA 1
ATOM 780 C C . LYS A 1 97 ? 3.170 6.540 11.693 1.00 93.38 97 LYS A C 1
ATOM 782 O O . LYS A 1 97 ? 4.246 7.122 11.740 1.00 93.38 97 LYS A O 1
ATOM 787 N N . PHE A 1 98 ? 2.454 6.434 10.575 1.00 88.62 98 PHE A N 1
ATOM 788 C CA . PHE A 1 98 ? 2.871 7.012 9.290 1.00 88.62 98 PHE A CA 1
ATOM 789 C C . PHE A 1 98 ? 2.390 8.453 9.066 1.00 88.62 98 PHE A C 1
ATOM 791 O O . PHE A 1 98 ? 2.937 9.145 8.212 1.00 88.62 98 PHE A O 1
ATOM 798 N N . THR A 1 99 ? 1.392 8.916 9.823 1.00 86.69 99 THR A N 1
ATOM 799 C CA . THR A 1 99 ? 0.785 10.252 9.653 1.00 86.69 99 THR A CA 1
ATOM 800 C C . THR A 1 99 ? 1.058 11.213 10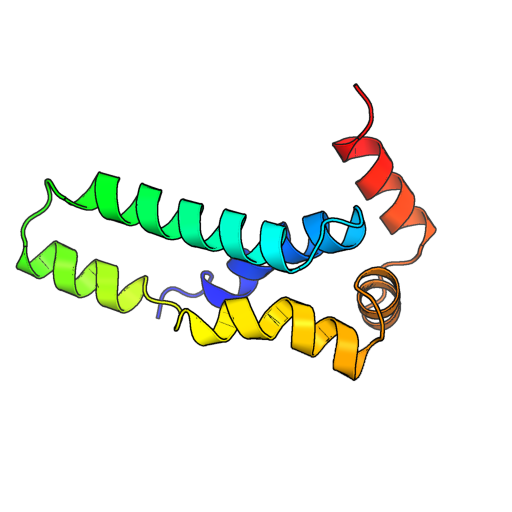.813 1.00 86.69 99 THR A C 1
ATOM 802 O O . THR A 1 99 ? 0.865 12.420 10.662 1.00 86.69 99 THR A O 1
ATOM 805 N N . SER A 1 100 ? 1.529 10.716 11.960 1.00 76.56 100 SER A N 1
ATOM 806 C CA . SER A 1 100 ? 1.943 11.561 13.086 1.00 76.56 100 SER A CA 1
ATOM 807 C C . SER A 1 100 ? 3.298 12.202 12.773 1.00 76.56 100 SER A C 1
ATOM 809 O O . SER A 1 100 ? 4.263 11.491 12.497 1.00 76.56 100 SER A O 1
ATOM 811 N N . LYS A 1 101 ? 3.342 13.539 12.786 1.00 52.28 101 LYS A N 1
ATOM 812 C CA . LYS A 1 101 ? 4.574 14.337 12.683 1.00 52.28 101 LYS A CA 1
ATOM 813 C C . LYS A 1 101 ? 5.405 14.268 13.958 1.00 52.28 101 LYS A C 1
ATOM 815 O O . LYS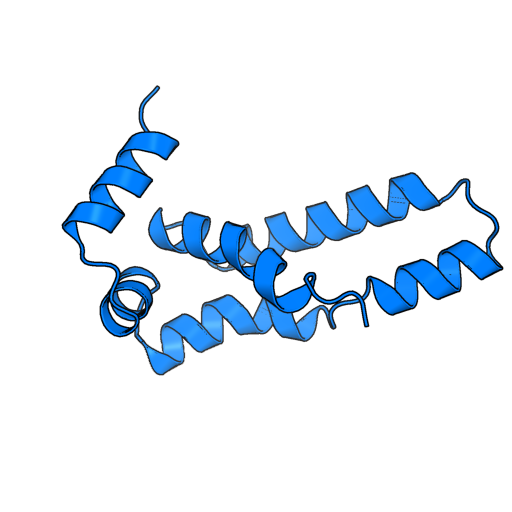 A 1 101 ? 4.788 14.234 15.046 1.00 52.28 101 LYS A O 1
#

Solvent-accessible surface area (backbone atoms only — not comparable to full-atom values): 5876 Å² total; per-residue (Å²): 130,75,92,48,57,84,73,56,61,48,49,62,48,49,52,41,39,58,67,67,49,53,63,69,58,47,40,48,54,53,50,50,55,52,50,56,53,53,61,73,40,67,84,47,59,67,70,59,37,51,55,50,49,62,70,63,53,63,63,68,64,60,59,61,43,44,58,53,53,40,34,77,74,43,69,30,50,61,48,42,38,44,76,76,69,48,47,70,69,60,51,50,53,52,46,46,67,76,68,60,129

Nearest PDB structures (foldseek):
  5v90-assembly2_A  TM=2.681E-01  e=7.475E+00  Homo sapiens

Mean predicted aligned error: 7.1 Å

Secondary structure (DSSP, 8-state):
--TTHHHHTTHHHHHHHHTT--HHHHHHHHHHHHHHHHHHTTTS-HHHHHHHHHHH---HHHHHHHHHHHHHHHSSHHHHHHHTT--HHHHHHHHHHHH--

Foldseek 3Di:
DPVQCVPVLCPQVLLCQLLVHDLVVSLVVSVVVLVVVLVVCPPPDPVVSVVVNVVVDPPSVVSSCPQVVCCVPQVGSQRVCVVVPCHPVNSVVSSCVVPPD